Protein AF-A0A6J5ZR31-F1 (afdb_monomer_lite)

Sequence (158 aa):
MTDDRIEDDIEIVSAAEDQLEADVNLVSDAIDGLEAEAELVAAAEDELLEEAEIVAGAEEQLLADAEMVAAAAADPDADPALVAAAEEALLVEAEIVAEAEDQLLEDAIVVAAAEEQLLEDAEVVAEGIAIVEAEAELVDAAEKELTAEIIEDALEEE

pLDDT: mean 96.25, std 6.57, range [55.28, 98.62]

Foldseek 3Di:
DLVVVLVVLVVVLVVLVVVLVVLVVVLVVLVVVLVVLVVVLVVLVVVLVVLVVVLVVLVVVLVVLVVVLVVLVPDPPHDVVVSVVSVVVSVVSVVVSVVSVVVSVVSVVVSVVSVVVSVVSVVVSVVSVVVSVVSVVVSVVSVVVSVVSVVVVVVVVD

Secondary structure (DSSP, 8-state):
-HHHHHHHHHHHHHHHHHHHHHHHHHHHHHHHHHHHHHHHHHHHHHHHHHHHHHHHHHHHHHHHHHHHHHHHHH-TTS-HHHHHHHHHHHHHHHHHHHHHHHHHHHHHHHHHHHHHHHHHHHHHHHHHHHHHHHHHHHHHHHHHHHHHHHHHHHHH--

Radius of gyration: 34.52 Å; chains: 1; bounding box: 68×17×104 Å

Structure (mmCIF, N/CA/C/O backbone):
data_AF-A0A6J5ZR31-F1
#
_entry.id   AF-A0A6J5ZR31-F1
#
loop_
_atom_site.group_PDB
_atom_site.id
_atom_site.type_symbol
_atom_site.label_atom_id
_atom_site.label_alt_id
_atom_site.label_comp_id
_atom_site.label_asym_id
_atom_site.label_entity_id
_atom_site.label_seq_id
_atom_site.pdbx_PDB_ins_code
_atom_site.Cartn_x
_atom_site.Cartn_y
_atom_site.Cartn_z
_atom_site.occupancy
_atom_site.B_iso_or_equiv
_atom_site.auth_seq_id
_atom_site.auth_comp_id
_atom_site.auth_asym_id
_atom_site.auth_atom_id
_atom_site.pdbx_PDB_model_num
ATOM 1 N N . MET A 1 1 ? -31.945 -8.435 50.597 1.00 57.56 1 MET A N 1
ATOM 2 C CA . MET A 1 1 ? -31.956 -9.222 49.342 1.00 57.56 1 MET A CA 1
ATOM 3 C C . MET A 1 1 ? -31.923 -8.293 48.138 1.00 57.56 1 MET A C 1
ATOM 5 O O . MET A 1 1 ? -31.433 -8.745 47.121 1.00 57.56 1 MET A O 1
ATOM 9 N N . THR A 1 2 ? -32.444 -7.061 48.228 1.00 63.03 2 THR A N 1
ATOM 10 C CA . THR A 1 2 ? -32.253 -6.005 47.217 1.00 63.03 2 THR A CA 1
ATOM 11 C C . THR A 1 2 ? -30.813 -5.487 47.215 1.00 63.03 2 THR A C 1
ATOM 13 O O . THR A 1 2 ? -30.194 -5.491 46.164 1.00 63.03 2 THR A O 1
ATOM 16 N N . ASP A 1 3 ? -30.244 -5.232 48.397 1.00 70.94 3 ASP A N 1
ATOM 17 C CA . ASP A 1 3 ? -28.843 -4.794 48.579 1.00 70.94 3 ASP A CA 1
ATOM 18 C C . ASP A 1 3 ? -27.802 -5.663 47.832 1.00 70.94 3 ASP A C 1
ATOM 20 O O . ASP A 1 3 ? -27.050 -5.157 47.006 1.00 70.94 3 ASP A O 1
ATOM 24 N N . ASP A 1 4 ? -27.817 -6.994 48.033 1.00 82.00 4 ASP A N 1
ATOM 25 C CA . ASP A 1 4 ? -26.879 -7.916 47.356 1.00 82.00 4 ASP A CA 1
ATOM 26 C C . ASP A 1 4 ? -27.031 -7.894 45.821 1.00 82.00 4 ASP A C 1
ATOM 28 O O . ASP A 1 4 ? -26.080 -8.164 45.099 1.00 82.00 4 ASP A O 1
ATOM 32 N N . ARG A 1 5 ? -28.233 -7.595 45.310 1.00 88.00 5 ARG A N 1
ATOM 33 C CA . ARG A 1 5 ? -28.501 -7.558 43.868 1.00 88.00 5 ARG A CA 1
ATOM 34 C C . ARG A 1 5 ? -28.017 -6.255 43.235 1.00 88.00 5 ARG A C 1
ATOM 36 O O . ARG A 1 5 ? -27.457 -6.298 42.150 1.00 88.00 5 ARG A O 1
ATOM 43 N N . ILE A 1 6 ? -28.213 -5.126 43.914 1.00 90.94 6 ILE A N 1
ATOM 44 C CA . ILE A 1 6 ? -27.707 -3.824 43.462 1.00 90.94 6 ILE A CA 1
ATOM 45 C C . ILE A 1 6 ? -26.175 -3.857 43.392 1.00 90.94 6 ILE A C 1
ATOM 47 O O . ILE A 1 6 ? -25.593 -3.326 42.451 1.00 90.94 6 ILE A O 1
ATOM 51 N N . GLU A 1 7 ? -25.517 -4.508 44.356 1.00 92.31 7 GLU A N 1
ATOM 52 C CA . GLU A 1 7 ? -24.058 -4.659 44.353 1.00 92.31 7 GLU A CA 1
ATOM 53 C C . GLU A 1 7 ? -23.565 -5.532 43.180 1.00 92.31 7 GLU A C 1
ATOM 55 O O . GLU A 1 7 ? -22.607 -5.147 42.507 1.00 92.31 7 GLU A O 1
ATOM 60 N N . ASP A 1 8 ? -24.266 -6.630 42.862 1.00 94.44 8 ASP A N 1
ATOM 61 C CA . ASP A 1 8 ? -23.995 -7.448 41.667 1.00 94.44 8 ASP A CA 1
ATOM 62 C C . ASP A 1 8 ? -24.182 -6.638 40.363 1.00 94.44 8 ASP A C 1
ATOM 64 O O . ASP A 1 8 ? -23.347 -6.703 39.459 1.00 94.44 8 ASP A O 1
ATOM 68 N N . ASP A 1 9 ? -25.259 -5.851 40.256 1.00 95.44 9 ASP A N 1
ATOM 69 C CA . ASP A 1 9 ? -25.556 -5.050 39.061 1.00 95.44 9 ASP A CA 1
ATOM 70 C C . ASP A 1 9 ? -24.530 -3.906 38.874 1.00 95.44 9 ASP A C 1
ATOM 72 O O . ASP A 1 9 ? -24.120 -3.631 37.744 1.00 95.44 9 ASP A O 1
ATOM 76 N N . ILE A 1 10 ? -24.021 -3.305 39.963 1.00 96.00 10 ILE A N 1
ATOM 77 C CA . ILE A 1 10 ? -22.877 -2.369 39.929 1.00 96.00 10 ILE A CA 1
ATOM 78 C C . ILE A 1 10 ? -21.628 -3.046 39.351 1.00 96.00 10 ILE A C 1
ATOM 80 O O . ILE A 1 10 ? -20.963 -2.465 38.491 1.00 96.00 10 ILE A O 1
ATOM 84 N N . GLU A 1 11 ? -21.288 -4.254 39.814 1.00 96.88 11 GLU A N 1
ATOM 85 C CA . GLU A 1 11 ? -20.106 -4.978 39.327 1.00 96.88 11 GLU A CA 1
ATOM 86 C C . GLU A 1 11 ? -20.231 -5.306 37.832 1.00 96.88 11 GLU A C 1
ATOM 88 O O . GLU A 1 11 ? -19.269 -5.140 37.081 1.00 96.88 11 GLU A O 1
ATOM 93 N N . ILE A 1 12 ? -21.422 -5.713 37.380 1.00 96.69 12 ILE A N 1
ATOM 94 C CA . ILE A 1 12 ? -21.694 -6.005 35.967 1.00 96.69 12 ILE A CA 1
ATOM 95 C C . ILE A 1 12 ? -21.530 -4.754 35.099 1.00 96.69 12 ILE A C 1
ATOM 97 O O . ILE A 1 12 ? -20.881 -4.830 34.056 1.00 96.69 12 ILE A O 1
ATOM 101 N N . VAL A 1 13 ? -22.102 -3.618 35.512 1.00 97.19 13 VAL A N 1
ATOM 102 C CA . VAL A 1 13 ? -21.997 -2.357 34.762 1.00 97.19 13 VAL A CA 1
ATOM 103 C C . VAL A 1 13 ? -20.545 -1.891 34.692 1.00 97.19 13 VAL A C 1
ATOM 105 O O . VAL A 1 13 ? -20.058 -1.618 33.601 1.00 97.19 13 VAL A O 1
ATOM 108 N N . SER A 1 14 ? -19.823 -1.910 35.815 1.00 97.19 14 SER A N 1
ATOM 109 C CA . SER A 1 14 ? -18.405 -1.532 35.846 1.00 97.19 14 SER A CA 1
ATOM 110 C C . SER A 1 14 ? -17.541 -2.435 34.959 1.00 97.19 14 SER A C 1
ATOM 112 O O . SER A 1 14 ? -16.664 -1.949 34.251 1.00 97.19 14 SER A O 1
ATOM 114 N N . ALA A 1 15 ? -17.796 -3.747 34.944 1.00 97.94 15 ALA A N 1
ATOM 115 C CA . ALA A 1 15 ? -17.081 -4.664 34.059 1.00 97.94 15 ALA A CA 1
ATOM 116 C C . ALA A 1 15 ? -17.398 -4.412 32.573 1.00 97.94 15 ALA A C 1
ATOM 118 O O . ALA A 1 15 ? -16.538 -4.616 31.716 1.00 97.94 15 ALA A O 1
ATOM 119 N N . ALA A 1 16 ? -18.624 -3.984 32.260 1.00 97.81 16 ALA A N 1
ATOM 120 C CA . ALA A 1 16 ? -19.014 -3.617 30.904 1.00 97.81 16 ALA A CA 1
ATOM 121 C C . ALA A 1 16 ? -18.354 -2.303 30.448 1.00 97.81 16 ALA A C 1
ATOM 123 O O . ALA A 1 16 ? -17.932 -2.222 29.298 1.00 97.81 16 ALA A O 1
ATOM 124 N N . GLU A 1 17 ? -18.203 -1.314 31.335 1.00 98.12 17 GLU A N 1
ATOM 125 C CA . GLU A 1 17 ? -17.433 -0.091 31.061 1.00 98.12 17 GLU A CA 1
ATOM 126 C C . GLU A 1 17 ? -15.962 -0.400 30.754 1.00 98.12 17 GLU A C 1
ATOM 128 O O . GLU A 1 17 ? -15.428 0.078 29.754 1.00 98.12 17 GLU A O 1
ATOM 133 N N . ASP A 1 18 ? -15.324 -1.241 31.576 1.00 98.38 18 ASP A N 1
ATOM 134 C CA . ASP A 1 18 ? -13.929 -1.651 31.376 1.00 98.38 18 ASP A CA 1
ATOM 135 C C . ASP A 1 18 ? -13.740 -2.365 30.023 1.00 98.38 18 ASP A C 1
ATOM 137 O O . ASP A 1 18 ? -12.750 -2.144 29.318 1.00 98.38 18 ASP A O 1
ATOM 141 N N . GLN A 1 19 ? -14.691 -3.227 29.646 1.00 98.00 19 GLN A N 1
ATOM 142 C CA . GLN A 1 19 ? -14.672 -3.921 28.359 1.00 98.00 19 GLN A CA 1
ATOM 143 C C . GLN A 1 19 ? -14.865 -2.943 27.193 1.00 98.00 19 GLN A C 1
ATOM 145 O O . GLN A 1 19 ? -14.104 -2.998 26.230 1.00 98.00 19 GLN A O 1
ATOM 150 N N . LEU A 1 20 ? -15.812 -2.009 27.308 1.00 98.25 20 LEU A N 1
ATOM 151 C CA . LEU A 1 20 ? -16.046 -0.979 26.301 1.00 98.25 20 LEU A CA 1
ATOM 152 C C . LEU A 1 20 ? -14.802 -0.106 26.087 1.00 98.25 20 LEU A C 1
ATOM 154 O O . LEU A 1 20 ? -14.447 0.190 24.948 1.00 98.25 20 LEU A O 1
ATOM 158 N N . GLU A 1 21 ? -14.103 0.284 27.157 1.00 98.31 21 GLU A N 1
ATOM 159 C CA . GLU A 1 21 ? -12.841 1.021 27.037 1.00 98.31 21 GLU A CA 1
ATOM 160 C C . GLU A 1 21 ? -11.778 0.194 26.296 1.00 98.31 21 GLU A C 1
ATOM 162 O O . GLU A 1 21 ? -11.051 0.723 25.450 1.00 98.31 21 GLU A O 1
ATOM 167 N N . ALA A 1 22 ? -11.688 -1.111 26.565 1.00 98.31 22 ALA A N 1
ATOM 168 C CA . ALA A 1 22 ? -10.775 -1.995 25.845 1.00 98.31 22 ALA A CA 1
ATOM 169 C C . ALA A 1 22 ? -11.115 -2.092 24.346 1.00 98.31 22 ALA A C 1
ATOM 171 O O . ALA A 1 22 ? -10.207 -2.020 23.515 1.00 98.31 22 ALA A O 1
ATOM 172 N N . ASP A 1 23 ? -12.397 -2.195 23.998 1.00 98.38 23 ASP A N 1
ATOM 173 C CA . ASP A 1 23 ? -12.850 -2.306 22.609 1.00 98.38 23 ASP A CA 1
ATOM 174 C C . ASP A 1 23 ? -12.679 -0.986 21.840 1.00 98.38 23 ASP A C 1
ATOM 176 O O . ASP A 1 23 ? -12.213 -0.993 20.698 1.00 98.38 23 ASP A O 1
ATOM 180 N N . VAL A 1 24 ? -12.923 0.163 22.484 1.00 98.44 24 VAL A N 1
ATOM 181 C CA . VAL A 1 24 ? -12.591 1.492 21.934 1.00 98.44 24 VAL A CA 1
ATOM 182 C C . VAL A 1 24 ? -11.104 1.586 21.589 1.00 98.44 24 VAL A C 1
ATOM 184 O O . VAL A 1 24 ? -10.750 2.052 20.505 1.00 98.44 24 VAL A O 1
ATOM 187 N N . ASN A 1 25 ? -10.226 1.141 22.492 1.00 98.44 25 ASN A N 1
ATOM 188 C CA . ASN A 1 25 ? -8.784 1.164 22.249 1.00 98.44 25 ASN A CA 1
ATOM 189 C C . ASN A 1 25 ? -8.391 0.234 21.092 1.00 98.44 25 ASN A C 1
ATOM 191 O O . ASN A 1 25 ? -7.604 0.634 20.239 1.00 98.44 25 ASN A O 1
ATOM 195 N N . LEU A 1 26 ? -8.977 -0.966 21.015 1.00 98.06 26 LEU A N 1
ATOM 196 C CA . LEU A 1 26 ? -8.732 -1.904 19.916 1.00 98.06 26 LEU A CA 1
ATOM 197 C C . LEU A 1 26 ? -9.114 -1.304 18.555 1.00 98.06 26 LEU A C 1
ATOM 199 O O . LEU A 1 26 ? -8.355 -1.416 17.595 1.00 98.06 26 LEU A O 1
ATOM 203 N N . VAL A 1 27 ? -10.282 -0.662 18.470 1.00 98.25 27 VAL A N 1
ATOM 204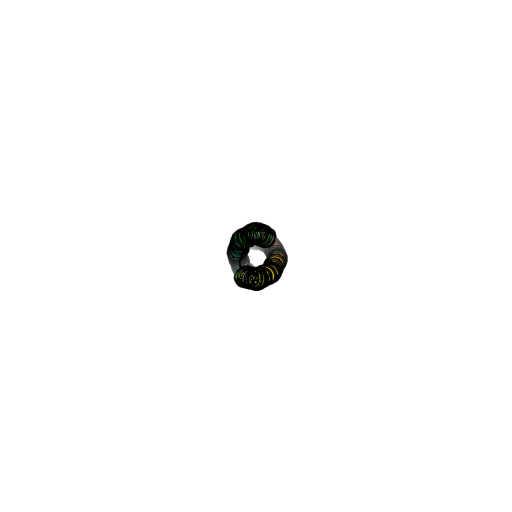 C CA . VAL A 1 27 ? -10.741 0.013 17.249 1.00 98.25 27 VAL A CA 1
ATOM 205 C C . VAL A 1 27 ? -9.824 1.185 16.897 1.00 98.25 27 VAL A C 1
ATOM 207 O O . VAL A 1 27 ? -9.472 1.343 15.731 1.00 98.25 27 VAL A O 1
ATOM 210 N N . SER A 1 28 ? -9.394 1.977 17.883 1.00 98.12 28 SER A N 1
ATOM 211 C CA . SER A 1 28 ? -8.438 3.068 17.658 1.00 98.12 28 SER A CA 1
ATOM 212 C C . SER A 1 28 ? -7.112 2.558 17.088 1.00 98.12 28 SER A C 1
ATOM 214 O O . SER A 1 28 ? -6.630 3.103 16.100 1.00 98.12 28 SER A O 1
ATOM 216 N N . ASP A 1 29 ? -6.551 1.492 17.663 1.00 98.44 29 ASP A N 1
ATOM 217 C CA . ASP A 1 29 ? -5.312 0.876 17.176 1.00 98.44 29 ASP A CA 1
ATOM 218 C C . ASP A 1 29 ? -5.475 0.339 15.741 1.00 98.44 29 ASP A C 1
ATOM 220 O O . ASP A 1 29 ? -4.551 0.418 14.929 1.00 98.44 29 ASP A O 1
ATOM 224 N N . ALA A 1 30 ? -6.653 -0.198 15.407 1.00 98.31 30 ALA A N 1
ATOM 225 C CA . ALA A 1 30 ? -6.955 -0.678 14.061 1.00 98.31 30 ALA A CA 1
ATOM 226 C C . ALA A 1 30 ? -7.055 0.468 13.039 1.00 98.31 30 ALA A C 1
ATOM 228 O O . ALA A 1 30 ? -6.560 0.327 11.922 1.00 98.31 30 ALA A O 1
ATOM 229 N N . ILE A 1 31 ? -7.638 1.611 13.422 1.00 98.50 31 ILE A N 1
ATOM 230 C CA . ILE A 1 31 ? -7.669 2.824 12.589 1.00 98.50 31 ILE A CA 1
ATOM 231 C C . ILE A 1 31 ? -6.244 3.307 12.303 1.00 98.50 31 ILE A C 1
ATOM 233 O O . ILE A 1 31 ? -5.902 3.525 11.143 1.00 98.50 31 ILE A O 1
ATOM 237 N N . ASP A 1 32 ? -5.399 3.412 13.331 1.00 98.44 32 ASP A N 1
ATOM 238 C CA . ASP A 1 32 ? -3.998 3.824 13.169 1.00 98.44 32 ASP A CA 1
ATOM 239 C C . ASP A 1 32 ? -3.227 2.855 12.249 1.00 98.44 32 ASP A C 1
ATOM 241 O O . ASP A 1 32 ? -2.402 3.272 11.432 1.00 98.44 32 ASP A O 1
ATOM 245 N N . GLY A 1 33 ? -3.509 1.550 12.356 1.00 97.94 33 GLY A N 1
ATOM 246 C CA . GLY A 1 33 ? -2.952 0.523 11.475 1.00 97.94 33 GLY A CA 1
ATOM 247 C C . GLY A 1 33 ? -3.349 0.715 10.009 1.00 97.94 33 GLY A C 1
ATOM 248 O O . GLY A 1 33 ? -2.478 0.695 9.139 1.00 97.94 33 GLY A O 1
ATOM 249 N N . LEU A 1 34 ? -4.635 0.961 9.747 1.00 98.31 34 LEU A N 1
ATOM 250 C CA . LEU A 1 34 ? -5.155 1.237 8.405 1.00 98.31 34 LEU A CA 1
ATOM 251 C C . LEU A 1 34 ? -4.555 2.504 7.794 1.00 98.31 34 LEU A C 1
ATOM 253 O O . LEU A 1 34 ? -4.210 2.509 6.615 1.00 98.31 34 LEU A O 1
ATOM 257 N N . GLU A 1 35 ? -4.411 3.576 8.577 1.00 98.31 35 GLU A N 1
ATOM 258 C CA . GLU A 1 35 ? -3.782 4.811 8.096 1.00 98.31 35 GLU A CA 1
ATOM 259 C C . GLU A 1 35 ? -2.330 4.568 7.666 1.00 98.31 35 GLU A C 1
ATOM 261 O O . GLU A 1 35 ? -1.908 5.041 6.608 1.00 98.31 35 GLU A O 1
ATOM 266 N N . ALA A 1 36 ? -1.577 3.791 8.449 1.00 98.06 36 ALA A N 1
ATOM 267 C CA . ALA A 1 36 ? -0.197 3.450 8.122 1.00 98.06 36 ALA A CA 1
ATOM 268 C C . ALA A 1 36 ? -0.092 2.570 6.865 1.00 98.06 36 ALA A C 1
ATOM 270 O O . ALA A 1 36 ? 0.792 2.781 6.035 1.00 98.06 36 ALA A O 1
ATOM 271 N N . GLU A 1 37 ? -0.978 1.586 6.707 1.00 98.00 37 GLU A N 1
ATOM 272 C CA . GLU A 1 37 ? -0.994 0.724 5.523 1.00 98.00 37 GLU A CA 1
ATOM 273 C C . GLU A 1 37 ? -1.415 1.498 4.265 1.00 98.00 37 GLU A C 1
ATOM 275 O O . GLU A 1 37 ? -0.778 1.356 3.221 1.00 98.00 37 GLU A O 1
ATOM 280 N N . ALA A 1 38 ? -2.386 2.410 4.375 1.00 98.31 38 ALA A N 1
ATOM 281 C CA . ALA A 1 38 ? -2.765 3.306 3.285 1.00 98.31 38 ALA A CA 1
ATOM 282 C C . ALA A 1 38 ? -1.609 4.219 2.837 1.00 98.31 38 ALA A C 1
ATOM 284 O O . ALA A 1 38 ? -1.431 4.437 1.638 1.00 98.31 38 ALA A O 1
ATOM 285 N N . GLU A 1 39 ? -0.790 4.724 3.767 1.00 98.56 39 GLU A N 1
ATOM 286 C CA . GLU A 1 39 ? 0.407 5.508 3.427 1.00 98.56 39 GLU A CA 1
ATOM 287 C C . GLU A 1 39 ? 1.442 4.668 2.658 1.00 98.56 39 GLU A C 1
ATOM 289 O O . GLU A 1 39 ? 2.043 5.156 1.700 1.00 98.56 39 GLU A O 1
ATOM 294 N N . LEU A 1 40 ? 1.629 3.398 3.034 1.00 97.88 40 LEU A N 1
ATOM 295 C CA . LEU A 1 40 ? 2.540 2.490 2.330 1.00 97.88 40 LEU A CA 1
ATOM 296 C C . LEU A 1 40 ? 2.058 2.164 0.914 1.00 97.88 40 LEU A C 1
ATOM 298 O O . LEU A 1 40 ? 2.875 2.145 -0.006 1.00 97.88 40 LEU A O 1
ATOM 302 N N . VAL A 1 41 ? 0.758 1.926 0.733 1.00 98.25 41 VAL A N 1
ATOM 303 C CA . VAL A 1 41 ? 0.174 1.665 -0.589 1.00 98.25 41 VAL A CA 1
ATOM 304 C C . VAL A 1 41 ? 0.308 2.890 -1.491 1.00 98.25 41 VAL A C 1
ATOM 306 O O . VAL A 1 41 ? 0.810 2.760 -2.602 1.00 98.25 41 VAL A O 1
ATOM 309 N N . ALA A 1 42 ? -0.013 4.086 -0.991 1.00 98.25 42 ALA A N 1
ATOM 310 C CA . ALA A 1 42 ? 0.155 5.323 -1.754 1.00 98.25 42 ALA A CA 1
ATOM 311 C C . ALA A 1 42 ? 1.621 5.573 -2.158 1.00 98.25 42 ALA A C 1
ATOM 313 O O . ALA A 1 42 ? 1.901 5.993 -3.277 1.00 98.25 42 ALA A O 1
ATOM 314 N N . ALA A 1 43 ? 2.577 5.278 -1.270 1.00 98.25 43 ALA A N 1
ATOM 315 C CA . ALA A 1 43 ? 3.997 5.388 -1.601 1.00 98.25 43 ALA A CA 1
ATOM 316 C C . ALA A 1 43 ? 4.425 4.396 -2.699 1.00 98.25 43 ALA A C 1
ATOM 318 O O . ALA A 1 43 ? 5.254 4.742 -3.539 1.00 98.25 43 ALA A O 1
ATOM 319 N N . ALA A 1 44 ? 3.861 3.185 -2.706 1.00 98.06 44 ALA A N 1
ATOM 320 C CA . ALA A 1 44 ? 4.114 2.197 -3.752 1.00 98.06 44 ALA A CA 1
ATOM 321 C C . ALA A 1 44 ? 3.513 2.621 -5.104 1.00 98.06 44 ALA A C 1
ATOM 323 O O . ALA A 1 44 ? 4.142 2.426 -6.140 1.00 98.06 44 ALA A O 1
ATOM 324 N N . GLU A 1 45 ? 2.327 3.239 -5.110 1.00 98.31 45 GLU A N 1
ATOM 325 C CA . GLU A 1 45 ? 1.744 3.826 -6.324 1.00 98.31 45 GLU A CA 1
ATOM 326 C C . GLU A 1 45 ? 2.632 4.926 -6.917 1.00 98.31 45 GLU A C 1
ATOM 328 O O . GLU A 1 45 ? 2.857 4.950 -8.128 1.00 98.31 45 GLU A O 1
ATOM 333 N N . ASP A 1 46 ? 3.155 5.820 -6.073 1.00 98.44 46 ASP A N 1
ATOM 334 C CA . ASP A 1 46 ? 4.066 6.882 -6.507 1.00 98.44 46 ASP A CA 1
ATOM 335 C C . ASP A 1 46 ? 5.351 6.295 -7.126 1.00 98.44 46 ASP A C 1
ATOM 337 O O . ASP A 1 46 ? 5.779 6.746 -8.190 1.00 98.44 46 ASP A O 1
ATOM 341 N N . GLU A 1 47 ? 5.939 5.258 -6.514 1.00 97.94 47 GLU A N 1
ATOM 342 C CA . GLU A 1 47 ? 7.120 4.560 -7.052 1.00 97.94 47 GLU A CA 1
ATOM 343 C C . GLU A 1 47 ? 6.827 3.915 -8.417 1.00 97.94 47 GLU A C 1
ATOM 345 O O . GLU A 1 47 ? 7.593 4.103 -9.364 1.00 97.94 47 GLU A O 1
ATOM 350 N N . LEU A 1 48 ? 5.676 3.250 -8.570 1.00 98.25 48 LEU A N 1
ATOM 351 C CA . LEU A 1 48 ? 5.257 2.666 -9.849 1.00 98.25 48 LEU A CA 1
ATOM 352 C C . LEU A 1 48 ? 5.068 3.706 -10.951 1.00 98.25 48 LEU A C 1
ATOM 354 O O . LEU A 1 48 ? 5.400 3.448 -12.111 1.00 98.25 48 LEU A O 1
ATOM 358 N N . LEU A 1 49 ? 4.529 4.879 -10.617 1.00 98.38 49 LEU A N 1
ATOM 359 C CA . LEU A 1 49 ? 4.391 5.971 -11.578 1.00 98.38 49 LEU A CA 1
ATOM 360 C C . LEU A 1 49 ? 5.760 6.481 -12.039 1.00 98.38 49 LEU A C 1
ATOM 362 O O . LEU A 1 49 ? 5.952 6.690 -13.239 1.00 98.38 49 LEU A O 1
ATOM 366 N N . GLU A 1 50 ? 6.715 6.648 -11.121 1.00 98.25 50 GLU A N 1
ATOM 367 C CA . GLU A 1 50 ? 8.082 7.055 -11.465 1.00 98.25 50 GLU A CA 1
ATOM 368 C C . GLU A 1 50 ? 8.779 6.015 -12.358 1.00 98.25 50 GLU A C 1
ATOM 370 O O . GLU A 1 50 ? 9.406 6.370 -13.361 1.00 98.25 50 GLU A O 1
ATOM 375 N N . GLU A 1 51 ? 8.648 4.727 -12.042 1.00 98.25 51 GLU A N 1
ATOM 376 C CA . GLU A 1 51 ? 9.220 3.650 -12.851 1.00 98.25 51 GLU A CA 1
ATOM 377 C C . GLU A 1 51 ? 8.572 3.559 -14.241 1.00 98.25 51 GLU A C 1
ATOM 379 O O . GLU A 1 51 ? 9.279 3.421 -15.244 1.00 98.25 51 GLU A O 1
ATOM 384 N N . ALA A 1 52 ? 7.252 3.732 -14.337 1.00 98.31 52 ALA A N 1
ATOM 385 C CA . ALA A 1 52 ? 6.547 3.785 -15.614 1.00 98.31 52 ALA A CA 1
ATOM 386 C C . ALA A 1 52 ? 7.017 4.956 -16.494 1.00 98.31 52 ALA A C 1
ATOM 388 O O . ALA A 1 52 ? 7.171 4.794 -17.708 1.00 98.31 52 ALA A O 1
ATOM 389 N N . GLU A 1 53 ? 7.299 6.126 -15.909 1.00 98.56 53 GLU A N 1
ATOM 390 C CA . GLU A 1 53 ? 7.884 7.255 -16.643 1.00 98.56 53 GLU A CA 1
ATOM 391 C C . GLU A 1 53 ? 9.290 6.933 -17.176 1.00 98.56 53 GLU A C 1
ATOM 393 O O . GLU A 1 53 ? 9.629 7.312 -18.302 1.00 98.56 53 GLU A O 1
ATOM 398 N N . ILE A 1 54 ? 10.107 6.212 -16.401 1.00 97.94 54 ILE A N 1
ATOM 399 C CA . ILE A 1 54 ? 11.440 5.768 -16.833 1.00 97.94 54 ILE A CA 1
ATOM 400 C C . ILE A 1 54 ? 11.330 4.801 -18.016 1.00 97.94 54 ILE A C 1
ATOM 402 O O . ILE A 1 54 ? 12.052 4.969 -19.003 1.00 97.94 54 ILE A O 1
ATOM 406 N N . VAL A 1 55 ? 10.429 3.818 -17.936 1.00 98.38 55 VAL A N 1
ATOM 407 C CA . VAL A 1 55 ? 10.208 2.832 -19.004 1.00 98.38 55 VAL A CA 1
ATOM 408 C C . VAL A 1 55 ? 9.719 3.512 -20.281 1.00 98.38 55 VAL A C 1
ATOM 410 O O . VAL A 1 55 ? 10.326 3.321 -21.334 1.00 98.38 55 VAL A O 1
ATOM 413 N N . ALA A 1 56 ? 8.730 4.404 -20.188 1.00 98.19 56 ALA A N 1
ATOM 414 C CA . ALA A 1 56 ? 8.258 5.182 -21.335 1.00 98.19 56 ALA A CA 1
ATOM 415 C C . ALA A 1 56 ? 9.382 6.025 -21.971 1.00 98.19 56 ALA A C 1
ATOM 417 O O . ALA A 1 56 ? 9.506 6.105 -23.195 1.00 98.19 56 ALA A O 1
ATOM 418 N N . GLY A 1 57 ? 10.254 6.626 -21.154 1.00 98.38 57 GLY A N 1
ATOM 419 C CA . GLY A 1 57 ? 11.428 7.347 -21.649 1.00 98.38 57 GLY A CA 1
ATOM 420 C C . GLY A 1 57 ? 12.431 6.444 -22.382 1.00 98.38 57 GLY A C 1
ATOM 421 O O . GLY A 1 57 ? 13.022 6.861 -23.381 1.00 98.38 57 GLY A O 1
ATOM 422 N N . ALA A 1 58 ? 12.613 5.205 -21.920 1.00 98.19 58 ALA A N 1
ATOM 423 C CA . ALA A 1 58 ? 13.457 4.218 -22.589 1.00 98.19 58 ALA A CA 1
ATOM 424 C C . ALA A 1 58 ? 12.860 3.771 -23.935 1.00 98.19 58 ALA A C 1
ATOM 426 O O . ALA A 1 58 ? 13.594 3.660 -24.917 1.00 98.19 58 ALA A O 1
ATOM 427 N N . GLU A 1 59 ? 11.539 3.593 -24.023 1.00 98.38 59 GLU A N 1
ATOM 428 C CA . GLU A 1 59 ? 10.850 3.304 -25.288 1.00 98.38 59 GLU A CA 1
ATOM 429 C C . GLU A 1 59 ? 11.038 4.421 -26.325 1.00 98.38 59 GLU A C 1
ATOM 431 O O . GLU A 1 59 ? 11.330 4.155 -27.496 1.00 98.38 59 GLU A O 1
ATOM 436 N N . GLU A 1 60 ? 10.900 5.684 -25.907 1.00 98.44 60 GLU A N 1
ATOM 437 C CA . GLU A 1 60 ? 11.127 6.836 -26.784 1.00 98.44 60 GLU A CA 1
ATOM 438 C C . GLU A 1 60 ? 12.568 6.868 -27.314 1.00 98.44 60 GLU A C 1
ATOM 440 O O . GLU A 1 60 ? 12.793 7.127 -28.503 1.00 98.44 60 GLU A O 1
ATOM 445 N N . GLN A 1 61 ? 13.545 6.572 -26.452 1.00 98.19 61 GLN A N 1
ATOM 446 C CA . GLN A 1 61 ? 14.955 6.511 -26.832 1.00 98.19 61 GLN A CA 1
ATOM 447 C C . GLN A 1 61 ? 15.231 5.355 -27.805 1.00 98.19 61 GLN A C 1
ATOM 449 O O . GLN A 1 61 ? 15.875 5.570 -28.833 1.00 98.19 61 GLN A O 1
ATOM 454 N N . LEU A 1 62 ? 14.677 4.168 -27.545 1.00 98.31 62 LEU A N 1
ATOM 455 C CA . LEU A 1 62 ? 14.750 3.008 -28.437 1.00 98.31 62 LEU A CA 1
ATOM 456 C C . LEU A 1 62 ? 14.211 3.318 -29.834 1.00 98.31 62 LEU A C 1
ATOM 458 O O . LEU A 1 62 ? 14.826 2.953 -30.838 1.00 98.31 62 LEU A O 1
ATOM 462 N N . LEU A 1 63 ? 13.070 4.010 -29.915 1.00 98.31 63 LEU A N 1
ATOM 463 C CA . LEU A 1 63 ? 12.492 4.431 -31.189 1.00 98.31 63 LEU A CA 1
ATOM 464 C C . LEU A 1 63 ? 13.447 5.371 -31.940 1.00 98.31 63 LEU A C 1
ATOM 466 O O . LEU A 1 63 ? 13.697 5.176 -33.132 1.00 98.31 63 LEU A O 1
ATOM 470 N N . ALA A 1 64 ? 14.003 6.368 -31.248 1.00 98.44 64 ALA A N 1
ATOM 471 C CA . ALA A 1 64 ? 14.938 7.321 -31.838 1.00 98.44 64 ALA A CA 1
ATOM 472 C C . ALA A 1 64 ? 16.221 6.636 -32.341 1.00 98.44 64 ALA A C 1
ATOM 474 O O . ALA A 1 64 ? 16.682 6.914 -33.454 1.00 98.44 64 ALA A O 1
ATOM 475 N N . ASP A 1 65 ? 16.775 5.702 -31.568 1.00 98.38 65 ASP A N 1
ATOM 476 C CA . ASP A 1 65 ? 17.968 4.959 -31.964 1.00 98.38 65 ASP A CA 1
ATOM 477 C C . ASP A 1 65 ? 17.677 4.000 -33.127 1.00 98.38 65 ASP A C 1
ATOM 479 O O . ASP A 1 65 ? 18.473 3.910 -34.068 1.00 98.38 65 ASP A O 1
ATOM 483 N N . ALA A 1 66 ? 16.502 3.365 -33.154 1.00 98.38 66 ALA A N 1
ATOM 484 C CA . ALA A 1 66 ? 16.052 2.563 -34.291 1.00 98.38 66 ALA A CA 1
ATOM 485 C C . ALA A 1 66 ? 15.920 3.394 -35.577 1.00 98.38 66 ALA A C 1
ATOM 487 O O . ALA A 1 66 ? 16.341 2.944 -36.648 1.00 98.38 66 ALA A O 1
ATOM 488 N N . GLU A 1 67 ? 15.403 4.623 -35.496 1.00 98.62 67 GLU A N 1
ATOM 489 C CA . GLU A 1 67 ? 15.369 5.548 -36.634 1.00 98.62 67 GLU A CA 1
ATOM 490 C C . GLU A 1 67 ? 16.779 5.910 -37.124 1.00 98.62 67 GLU A C 1
ATOM 492 O O . GLU A 1 67 ? 17.029 5.938 -38.335 1.00 98.62 67 GLU A O 1
ATOM 497 N N . MET A 1 68 ? 17.724 6.143 -36.207 1.00 98.06 68 MET A N 1
ATOM 498 C CA . MET A 1 68 ? 19.122 6.414 -36.552 1.00 98.06 68 MET A CA 1
ATOM 499 C C . MET A 1 68 ? 19.795 5.217 -37.231 1.00 98.06 68 MET A C 1
ATOM 501 O O . MET A 1 68 ? 20.482 5.393 -38.243 1.00 98.06 68 MET A O 1
ATOM 505 N N . VAL A 1 69 ? 19.580 4.005 -36.717 1.00 98.19 69 VAL A N 1
ATOM 506 C CA . VAL A 1 69 ? 20.104 2.768 -37.311 1.00 98.19 69 VAL A CA 1
ATOM 507 C C . VAL A 1 69 ? 19.493 2.529 -38.690 1.00 98.19 69 VAL A C 1
ATOM 509 O O . VAL A 1 69 ? 20.228 2.252 -39.638 1.00 98.19 69 VAL A O 1
ATOM 512 N N . ALA A 1 70 ? 18.184 2.732 -38.855 1.00 98.00 70 ALA A N 1
ATOM 513 C CA . ALA A 1 70 ? 17.518 2.622 -40.151 1.00 98.00 70 ALA A CA 1
ATOM 514 C C . ALA A 1 70 ? 18.047 3.647 -41.171 1.00 98.00 70 ALA A C 1
ATOM 516 O O . ALA A 1 70 ? 18.247 3.318 -42.344 1.00 98.00 70 ALA A O 1
ATOM 517 N N . ALA A 1 71 ? 18.317 4.882 -40.737 1.00 98.06 71 ALA A N 1
ATOM 518 C CA . ALA A 1 71 ? 18.931 5.901 -41.582 1.00 98.06 71 ALA A CA 1
ATOM 519 C C . ALA A 1 71 ? 20.358 5.514 -42.005 1.00 98.06 71 ALA A C 1
ATOM 521 O O . ALA A 1 71 ? 20.705 5.671 -43.176 1.00 98.06 71 ALA A O 1
ATOM 522 N N . ALA A 1 72 ? 21.163 4.963 -41.089 1.00 97.88 72 ALA A N 1
ATOM 523 C CA . ALA A 1 72 ? 22.496 4.447 -41.398 1.00 97.88 72 ALA A CA 1
ATOM 524 C C . ALA A 1 72 ? 22.442 3.248 -42.360 1.00 97.88 72 ALA A C 1
ATOM 526 O O . ALA A 1 72 ? 23.222 3.186 -43.305 1.00 97.88 72 ALA A O 1
ATOM 527 N N . ALA A 1 73 ? 21.484 2.334 -42.184 1.00 97.44 73 ALA A N 1
ATOM 528 C CA . ALA A 1 73 ? 21.271 1.193 -43.075 1.00 97.44 73 ALA A CA 1
ATOM 529 C C . ALA A 1 73 ? 20.889 1.610 -44.509 1.00 97.44 73 ALA A C 1
ATOM 531 O O . ALA A 1 73 ? 21.157 0.885 -45.470 1.00 97.44 73 ALA A O 1
ATOM 532 N N . ALA A 1 74 ? 20.258 2.777 -44.665 1.00 98.00 74 ALA A N 1
ATOM 533 C CA . ALA A 1 74 ? 19.900 3.343 -45.961 1.00 98.00 74 ALA A CA 1
ATOM 534 C C . ALA A 1 74 ? 21.064 4.076 -46.662 1.00 98.00 74 ALA A C 1
ATOM 536 O O . ALA A 1 74 ? 20.957 4.364 -47.859 1.00 98.00 74 ALA A O 1
ATOM 537 N N . ASP A 1 75 ? 22.156 4.381 -45.951 1.00 97.69 75 ASP A N 1
ATOM 538 C CA . ASP A 1 75 ? 23.351 5.011 -46.513 1.00 97.69 75 ASP A CA 1
ATOM 539 C C . ASP A 1 75 ? 24.232 3.960 -47.226 1.00 97.69 75 ASP A C 1
ATOM 541 O O . ASP A 1 75 ? 24.746 3.043 -46.582 1.00 97.69 75 ASP A O 1
ATOM 545 N N . PRO A 1 76 ? 24.446 4.059 -48.554 1.00 96.00 76 PRO A N 1
ATOM 546 C CA . PRO A 1 76 ? 25.265 3.100 -49.296 1.00 96.00 76 PRO A CA 1
ATOM 547 C C . PRO A 1 76 ? 26.750 3.093 -48.900 1.00 96.00 76 PRO A C 1
ATOM 549 O O . PRO A 1 76 ? 27.448 2.143 -49.259 1.00 96.00 76 PRO A O 1
ATOM 552 N N . ASP A 1 77 ? 27.236 4.132 -48.214 1.00 97.88 77 ASP A N 1
ATOM 553 C CA . ASP A 1 77 ? 28.619 4.236 -47.741 1.00 97.88 77 ASP A CA 1
ATOM 554 C C . ASP A 1 77 ? 28.796 3.732 -46.290 1.00 97.88 77 ASP A C 1
ATOM 556 O O . ASP A 1 77 ? 29.929 3.670 -45.798 1.00 97.88 77 ASP A O 1
ATOM 560 N N . ALA A 1 78 ? 27.713 3.352 -45.598 1.00 97.00 78 ALA A N 1
ATOM 561 C CA . ALA A 1 78 ? 27.776 2.823 -44.238 1.00 97.00 78 ALA A CA 1
ATOM 562 C C . ALA A 1 78 ? 28.457 1.445 -44.173 1.00 97.00 78 ALA A C 1
ATOM 564 O O . ALA A 1 78 ? 28.372 0.628 -45.094 1.00 97.00 78 ALA A O 1
ATOM 565 N N . ASP A 1 79 ? 29.117 1.160 -43.046 1.00 98.19 79 ASP A N 1
ATOM 566 C CA . ASP A 1 79 ? 29.686 -0.163 -42.785 1.00 98.19 79 ASP A CA 1
ATOM 567 C C . ASP A 1 79 ? 28.566 -1.138 -42.367 1.00 98.19 79 ASP A C 1
ATOM 569 O O . ASP A 1 79 ? 28.002 -0.986 -41.277 1.00 98.19 79 ASP A O 1
ATOM 573 N N . PRO A 1 80 ? 28.254 -2.169 -43.176 1.00 96.62 80 PRO A N 1
ATOM 574 C CA . PRO A 1 80 ? 27.166 -3.095 -42.879 1.00 96.62 80 PRO A CA 1
ATOM 575 C C . PRO A 1 80 ? 27.396 -3.905 -41.597 1.00 96.62 80 PRO A C 1
ATOM 577 O O . PRO A 1 80 ? 26.429 -4.338 -40.978 1.00 96.62 80 PRO A O 1
ATOM 580 N N . ALA A 1 81 ? 28.649 -4.119 -41.177 1.00 98.19 81 ALA A N 1
ATOM 581 C CA . ALA A 1 81 ? 28.934 -4.829 -39.934 1.00 98.19 81 ALA A CA 1
ATOM 582 C C . ALA A 1 81 ? 28.605 -3.975 -38.701 1.00 98.19 81 ALA A C 1
ATOM 584 O O . ALA A 1 81 ? 28.153 -4.513 -37.694 1.00 98.19 81 ALA A O 1
ATOM 585 N N . LEU A 1 82 ? 28.804 -2.653 -38.781 1.00 97.00 82 LEU A N 1
ATOM 586 C CA . LEU A 1 82 ? 28.430 -1.733 -37.703 1.00 97.00 82 LEU A CA 1
ATOM 587 C C . LEU A 1 82 ? 26.913 -1.564 -37.609 1.00 97.00 82 LEU A C 1
ATOM 589 O O . LEU A 1 82 ? 26.387 -1.551 -36.502 1.00 97.00 82 LEU A O 1
ATOM 593 N N . VAL A 1 83 ? 26.218 -1.485 -38.749 1.00 98.12 83 VAL A N 1
ATOM 594 C CA . VAL A 1 83 ? 24.747 -1.433 -38.780 1.00 98.12 83 VAL A CA 1
ATOM 595 C C . VAL A 1 83 ? 24.154 -2.692 -38.150 1.00 98.12 83 VAL A C 1
ATOM 597 O O . VAL A 1 83 ? 23.355 -2.579 -37.230 1.00 98.12 83 VAL A O 1
ATOM 600 N N . ALA A 1 84 ? 24.606 -3.882 -38.559 1.00 97.88 84 ALA A N 1
ATOM 601 C CA . ALA A 1 84 ? 24.116 -5.138 -37.990 1.00 97.88 84 ALA A CA 1
ATOM 602 C C . ALA A 1 84 ? 24.378 -5.249 -36.475 1.00 97.88 84 ALA A C 1
ATOM 604 O O . ALA A 1 84 ? 23.528 -5.736 -35.737 1.00 97.88 84 ALA A O 1
ATOM 605 N N . ALA A 1 85 ? 25.536 -4.776 -35.999 1.00 98.06 85 ALA A N 1
ATOM 606 C CA . ALA A 1 85 ? 25.839 -4.756 -34.568 1.00 98.06 85 ALA A CA 1
ATOM 607 C C . ALA A 1 85 ? 24.938 -3.780 -33.790 1.00 98.06 85 ALA A C 1
ATOM 609 O O . ALA A 1 85 ? 24.569 -4.066 -32.654 1.00 9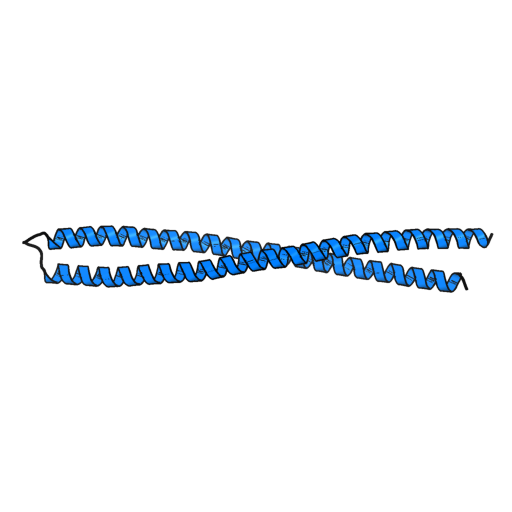8.06 85 ALA A O 1
ATOM 610 N N . ALA A 1 86 ? 24.581 -2.640 -34.388 1.00 98.06 86 ALA A N 1
ATOM 611 C CA . ALA A 1 86 ? 23.647 -1.692 -33.789 1.00 98.06 86 ALA A CA 1
ATOM 612 C C . ALA A 1 86 ? 22.211 -2.244 -33.758 1.00 98.06 86 ALA A C 1
ATOM 614 O O . ALA A 1 86 ? 21.538 -2.113 -32.744 1.00 98.06 86 ALA A O 1
ATOM 615 N N . GLU A 1 87 ? 21.765 -2.921 -34.822 1.00 98.31 87 GLU A N 1
ATOM 616 C CA . GLU A 1 87 ? 20.475 -3.629 -34.843 1.00 98.31 87 GLU A CA 1
ATOM 617 C C . GLU A 1 87 ? 20.403 -4.709 -33.750 1.00 98.31 87 GLU A C 1
ATOM 619 O O . GLU A 1 87 ? 19.398 -4.811 -33.053 1.00 98.31 87 GLU A O 1
ATOM 624 N N . GLU A 1 88 ? 21.470 -5.493 -33.559 1.00 98.44 88 GLU A N 1
ATOM 625 C CA . GLU A 1 88 ? 21.539 -6.500 -32.491 1.00 98.44 88 GLU A CA 1
ATOM 626 C C . GLU A 1 88 ? 21.488 -5.861 -31.095 1.00 98.44 88 GLU A C 1
ATOM 628 O O . GLU A 1 88 ? 20.779 -6.357 -30.222 1.00 98.44 88 GLU A O 1
ATOM 633 N N . ALA A 1 89 ? 22.187 -4.740 -30.890 1.00 97.81 89 ALA A N 1
ATOM 634 C CA . ALA A 1 89 ? 22.139 -4.006 -29.628 1.00 97.81 89 ALA A CA 1
ATOM 635 C C . ALA A 1 89 ? 20.727 -3.477 -29.317 1.00 97.81 89 ALA A C 1
ATOM 637 O O . ALA A 1 89 ? 20.268 -3.629 -28.188 1.00 97.81 89 ALA A O 1
ATOM 638 N N . LEU A 1 90 ?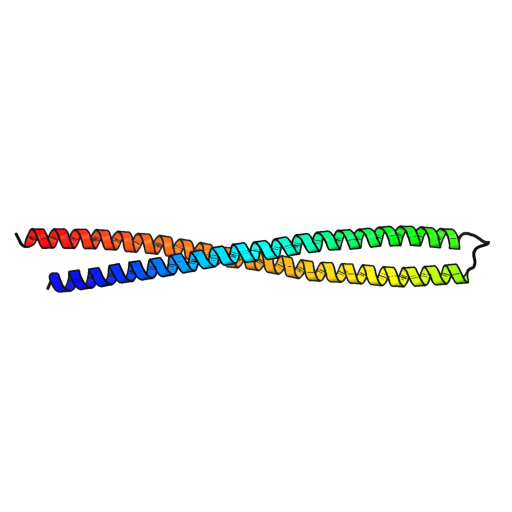 20.019 -2.942 -30.319 1.00 98.31 90 LEU A N 1
ATOM 639 C CA . LEU A 1 90 ? 18.636 -2.478 -30.162 1.00 98.31 90 LEU A CA 1
ATOM 640 C C . LEU A 1 90 ? 17.666 -3.605 -29.809 1.00 98.31 90 LEU A C 1
ATOM 642 O O . LEU A 1 90 ? 16.741 -3.388 -29.037 1.00 98.31 90 LEU A O 1
ATOM 646 N N . LEU A 1 91 ? 17.867 -4.811 -30.349 1.00 98.31 91 LEU A N 1
ATOM 647 C CA . LEU A 1 91 ? 17.044 -5.964 -29.976 1.00 98.31 91 LEU A CA 1
ATOM 648 C C . LEU A 1 91 ? 17.228 -6.342 -28.502 1.00 98.31 91 LEU A C 1
ATOM 650 O O . LEU A 1 91 ? 16.248 -6.668 -27.841 1.00 98.31 91 LEU A O 1
ATOM 654 N N . VAL A 1 92 ? 18.461 -6.280 -27.992 1.00 98.31 92 VAL A N 1
ATOM 655 C CA . VAL A 1 92 ? 18.746 -6.541 -26.572 1.00 98.31 92 VAL A CA 1
ATOM 656 C C . VAL A 1 92 ? 18.117 -5.471 -25.684 1.00 98.31 92 VAL A C 1
ATOM 658 O O . VAL A 1 92 ? 17.525 -5.792 -24.662 1.00 98.31 92 VAL A O 1
ATOM 661 N N . GLU A 1 93 ? 18.233 -4.201 -26.062 1.00 98.06 93 GLU A N 1
ATOM 662 C CA . GLU A 1 93 ? 17.646 -3.104 -25.291 1.00 98.06 93 GLU A CA 1
ATOM 663 C C . GLU A 1 93 ? 16.110 -3.159 -25.300 1.00 98.06 93 GLU A C 1
ATOM 665 O O . GLU A 1 93 ? 15.494 -2.996 -24.251 1.00 98.06 93 GLU A O 1
ATOM 670 N N . ALA A 1 94 ? 15.494 -3.505 -26.434 1.00 98.25 94 ALA A N 1
ATOM 671 C CA . ALA A 1 94 ? 14.052 -3.728 -26.517 1.00 98.25 94 ALA A CA 1
ATOM 672 C C . ALA A 1 94 ? 13.573 -4.889 -25.630 1.00 98.25 94 ALA A C 1
ATOM 674 O O . ALA A 1 94 ? 12.503 -4.794 -25.038 1.00 98.25 94 ALA A O 1
ATOM 675 N N . GLU A 1 95 ? 14.352 -5.970 -25.506 1.00 98.56 95 GLU A N 1
ATOM 676 C CA . GLU A 1 95 ? 14.039 -7.074 -24.586 1.00 98.56 95 GLU A CA 1
ATOM 677 C C . GLU A 1 95 ? 14.104 -6.626 -23.117 1.00 98.56 95 GLU A C 1
ATOM 679 O O . GLU A 1 95 ? 13.242 -6.998 -22.329 1.00 98.56 95 GLU A O 1
ATOM 684 N N . ILE A 1 96 ? 15.078 -5.784 -22.754 1.00 97.62 96 ILE A N 1
ATOM 685 C CA . ILE A 1 96 ? 15.185 -5.226 -21.395 1.00 97.62 96 ILE A CA 1
ATOM 686 C C . ILE A 1 96 ? 13.988 -4.326 -21.071 1.00 97.62 96 ILE A C 1
ATOM 688 O O . ILE A 1 96 ? 13.456 -4.407 -19.968 1.00 97.62 96 ILE A O 1
ATOM 692 N N . VAL A 1 97 ? 13.571 -3.473 -22.012 1.00 98.31 97 VAL A N 1
ATOM 693 C CA . VAL A 1 97 ? 12.415 -2.587 -21.816 1.00 98.31 97 VAL A CA 1
ATOM 694 C C . VAL A 1 97 ? 11.125 -3.392 -21.679 1.00 98.31 97 VAL A C 1
ATOM 696 O O . VAL A 1 97 ? 10.369 -3.140 -20.749 1.00 98.31 97 VAL A O 1
ATOM 699 N N . ALA A 1 98 ? 10.918 -4.409 -22.519 1.00 98.19 98 ALA A N 1
ATOM 700 C CA . ALA A 1 98 ? 9.749 -5.283 -22.417 1.00 98.19 98 ALA A CA 1
ATOM 701 C C . ALA A 1 98 ? 9.688 -6.038 -21.074 1.00 98.19 98 ALA A C 1
ATOM 703 O O . ALA A 1 98 ? 8.624 -6.143 -20.477 1.00 98.19 98 ALA A O 1
ATOM 704 N N . GLU A 1 99 ? 10.823 -6.528 -20.563 1.00 98.31 99 GLU A N 1
ATOM 705 C CA . GLU A 1 99 ? 10.867 -7.168 -19.238 1.00 98.31 99 GLU A CA 1
ATOM 706 C C . GLU A 1 99 ? 10.529 -6.172 -18.114 1.00 98.31 99 GLU A C 1
ATOM 708 O O . GLU A 1 99 ? 9.845 -6.526 -17.157 1.00 98.31 99 GLU A O 1
ATOM 713 N N . ALA A 1 100 ? 10.973 -4.916 -18.230 1.00 97.94 100 ALA A N 1
ATOM 714 C CA . ALA A 1 100 ? 10.623 -3.873 -17.268 1.00 97.94 100 ALA A CA 1
ATOM 715 C C . ALA A 1 100 ? 9.122 -3.526 -17.306 1.00 97.94 100 ALA A C 1
ATOM 717 O O . ALA A 1 100 ? 8.525 -3.305 -16.255 1.00 97.94 100 ALA A O 1
ATOM 718 N N . GLU A 1 101 ? 8.494 -3.519 -18.487 1.00 98.31 101 GLU A N 1
ATOM 719 C CA . GLU A 1 101 ? 7.036 -3.370 -18.617 1.00 98.31 101 GLU A CA 1
ATOM 720 C C . GLU A 1 101 ? 6.274 -4.523 -17.954 1.00 98.31 101 GLU A C 1
ATOM 722 O O . GLU A 1 101 ? 5.290 -4.290 -17.248 1.00 98.31 101 GLU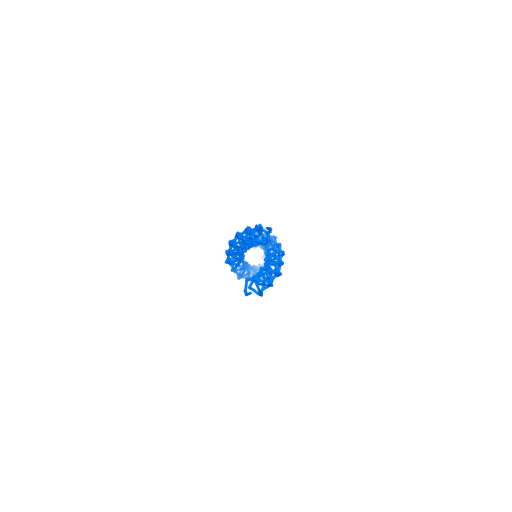 A O 1
ATOM 727 N N . ASP A 1 102 ? 6.726 -5.762 -18.166 1.00 98.38 102 ASP A N 1
ATOM 728 C CA . ASP A 1 102 ? 6.122 -6.941 -17.544 1.00 98.38 102 ASP A CA 1
ATOM 729 C C . ASP A 1 102 ? 6.239 -6.867 -16.011 1.00 98.38 102 ASP A C 1
ATOM 731 O O . ASP A 1 102 ? 5.254 -7.111 -15.310 1.00 98.38 102 ASP A O 1
ATOM 735 N N . GLN A 1 103 ? 7.395 -6.447 -15.484 1.00 97.88 103 GLN A N 1
ATOM 736 C CA . GLN A 1 103 ? 7.589 -6.246 -14.047 1.00 97.88 103 GLN A CA 1
ATOM 737 C C . GLN A 1 103 ? 6.664 -5.153 -13.482 1.00 97.88 103 GLN A C 1
ATOM 739 O O . GLN A 1 103 ? 5.989 -5.387 -12.482 1.00 97.88 103 GLN A O 1
ATOM 744 N N . LEU A 1 104 ? 6.560 -3.998 -14.149 1.00 98.25 104 LEU A N 1
ATOM 745 C CA . LEU A 1 104 ? 5.638 -2.924 -13.757 1.00 98.25 104 LEU A CA 1
ATOM 746 C C . LEU A 1 104 ? 4.186 -3.402 -13.677 1.00 98.25 104 LEU A C 1
ATOM 748 O O . LEU A 1 104 ? 3.435 -2.998 -12.790 1.00 98.25 104 LEU A O 1
ATOM 752 N N . LEU A 1 105 ? 3.773 -4.264 -14.608 1.00 98.38 105 LEU A N 1
ATOM 753 C CA . LEU A 1 105 ? 2.433 -4.838 -14.602 1.00 98.38 105 LEU A CA 1
ATOM 754 C C . LEU A 1 105 ? 2.228 -5.787 -13.412 1.00 98.38 105 LEU A C 1
ATOM 756 O O . LEU A 1 105 ? 1.161 -5.767 -12.797 1.00 98.38 105 LEU A O 1
ATOM 760 N N . GLU A 1 106 ? 3.222 -6.614 -13.087 1.00 98.44 106 GLU A N 1
ATOM 761 C CA . GLU A 1 106 ? 3.177 -7.486 -11.910 1.00 98.44 106 GLU A CA 1
ATOM 762 C C . GLU A 1 106 ? 3.087 -6.676 -10.613 1.00 98.44 106 GLU A C 1
ATOM 764 O O . GLU A 1 106 ? 2.221 -6.955 -9.778 1.00 98.44 106 GLU A O 1
ATOM 769 N N . ASP A 1 107 ? 3.907 -5.638 -10.471 1.00 98.31 107 ASP A N 1
ATOM 770 C CA . ASP A 1 107 ? 3.926 -4.802 -9.275 1.00 98.31 107 ASP A CA 1
ATOM 771 C C . ASP A 1 107 ? 2.626 -3.981 -9.141 1.00 98.31 107 ASP A C 1
ATOM 773 O O . ASP A 1 107 ? 2.037 -3.921 -8.058 1.00 98.31 107 ASP A O 1
ATOM 777 N N . ALA A 1 108 ? 2.071 -3.466 -10.245 1.00 98.31 108 ALA A N 1
ATOM 778 C CA . ALA A 1 108 ? 0.760 -2.809 -10.250 1.00 98.31 108 ALA A CA 1
ATOM 779 C C . ALA A 1 108 ? -0.384 -3.743 -9.812 1.00 98.31 108 ALA A C 1
ATOM 781 O O . ALA A 1 108 ? -1.319 -3.309 -9.136 1.00 98.31 108 ALA A O 1
ATOM 782 N N . ILE A 1 109 ? -0.323 -5.035 -10.156 1.00 98.62 109 ILE A N 1
ATOM 783 C CA . ILE A 1 109 ? -1.297 -6.031 -9.678 1.00 98.62 109 ILE A CA 1
ATOM 784 C C . ILE A 1 109 ? -1.179 -6.224 -8.162 1.00 98.62 109 ILE A C 1
ATOM 786 O O . ILE A 1 109 ? -2.200 -6.364 -7.487 1.00 98.62 109 ILE A O 1
ATOM 790 N N . VAL A 1 110 ? 0.042 -6.241 -7.623 1.00 98.19 110 VAL A N 1
ATOM 791 C CA . VAL A 1 110 ? 0.272 -6.365 -6.176 1.00 98.19 110 VAL A CA 1
ATOM 792 C C . VAL A 1 110 ? -0.280 -5.151 -5.432 1.00 98.19 110 VAL A C 1
ATOM 794 O O . VAL A 1 110 ? -0.978 -5.332 -4.435 1.00 98.19 110 VAL A O 1
ATOM 797 N N . VAL A 1 111 ? -0.026 -3.939 -5.930 1.00 98.25 111 VAL A N 1
ATOM 798 C CA . VAL A 1 111 ? -0.547 -2.701 -5.330 1.00 98.25 111 VAL A CA 1
ATOM 799 C C . VAL A 1 111 ? -2.076 -2.678 -5.352 1.00 98.25 111 VAL A C 1
ATOM 801 O O . VAL A 1 111 ? -2.688 -2.485 -4.306 1.00 98.25 111 VAL A O 1
ATOM 804 N N . ALA A 1 112 ? -2.705 -3.006 -6.484 1.00 98.19 112 ALA A N 1
ATOM 805 C CA . ALA A 1 112 ? -4.166 -3.074 -6.575 1.00 98.19 112 ALA A CA 1
ATOM 806 C C . ALA A 1 112 ? -4.784 -4.109 -5.611 1.00 98.19 112 ALA A C 1
ATOM 808 O O . ALA A 1 112 ? -5.864 -3.894 -5.063 1.00 98.19 112 ALA A O 1
ATOM 809 N N . ALA A 1 113 ? -4.108 -5.240 -5.381 1.00 98.25 113 ALA A N 1
ATOM 810 C CA . ALA A 1 113 ? -4.559 -6.229 -4.402 1.00 98.25 113 ALA A CA 1
ATOM 811 C C . ALA A 1 113 ? -4.433 -5.721 -2.954 1.00 98.25 113 ALA A C 1
ATOM 813 O O . ALA A 1 113 ? -5.273 -6.051 -2.117 1.00 98.25 113 ALA A O 1
ATOM 814 N N . ALA A 1 114 ? -3.406 -4.921 -2.653 1.00 98.00 114 ALA A N 1
ATOM 815 C CA . ALA A 1 114 ? -3.261 -4.273 -1.351 1.00 98.00 114 ALA A CA 1
ATOM 816 C C . ALA A 1 114 ? -4.347 -3.207 -1.122 1.00 98.00 114 ALA A C 1
ATOM 818 O O . ALA A 1 114 ? -4.911 -3.141 -0.034 1.00 98.00 114 ALA A O 1
ATOM 819 N N . GLU A 1 115 ? -4.709 -2.430 -2.149 1.00 98.25 115 GLU A N 1
ATOM 820 C CA . GLU A 1 115 ? -5.846 -1.501 -2.083 1.00 98.25 115 GLU A CA 1
ATOM 821 C C . GLU A 1 115 ? -7.176 -2.214 -1.809 1.00 98.25 115 GLU A C 1
ATOM 823 O O . GLU A 1 115 ? -7.994 -1.733 -1.023 1.00 98.25 115 GLU A O 1
ATOM 828 N N . GLU A 1 116 ? -7.412 -3.360 -2.457 1.00 98.31 116 GLU A N 1
ATOM 829 C CA . GLU A 1 116 ? -8.621 -4.157 -2.232 1.00 98.31 116 GLU A CA 1
ATOM 830 C C . GLU A 1 116 ? -8.689 -4.656 -0.786 1.00 98.31 116 GLU A C 1
ATOM 832 O O . GLU A 1 116 ? -9.727 -4.498 -0.144 1.00 98.31 116 GLU A O 1
ATOM 837 N N . GLN A 1 117 ? -7.578 -5.176 -0.252 1.00 97.81 117 GLN A N 1
ATOM 838 C CA . GLN A 1 117 ? -7.502 -5.568 1.156 1.00 97.81 117 GLN A CA 1
ATOM 839 C C . GLN A 1 117 ? -7.807 -4.370 2.060 1.00 97.81 117 GLN A C 1
ATOM 841 O O . GLN A 1 117 ? -8.649 -4.494 2.946 1.00 97.81 117 GLN A O 1
ATOM 846 N N . LEU A 1 118 ? -7.189 -3.207 1.817 1.00 98.19 118 LEU A N 1
ATOM 847 C CA . LEU A 1 118 ? -7.366 -2.018 2.659 1.00 98.19 118 LEU A CA 1
ATOM 848 C C . LEU A 1 118 ? -8.835 -1.602 2.767 1.00 98.19 118 LEU A C 1
ATOM 850 O O . LEU A 1 118 ? -9.288 -1.147 3.817 1.00 98.19 118 LEU A O 1
ATOM 854 N N . LEU A 1 119 ? -9.589 -1.751 1.676 1.00 98.19 119 LEU A N 1
ATOM 855 C CA . LEU A 1 119 ? -11.026 -1.497 1.664 1.00 98.19 119 LEU A CA 1
ATOM 856 C C . LEU A 1 119 ? -11.803 -2.523 2.499 1.00 98.19 119 LEU A C 1
ATOM 858 O O . LEU A 1 119 ? -12.727 -2.129 3.213 1.00 98.19 119 LEU A O 1
ATOM 862 N N . GLU A 1 120 ? -11.441 -3.805 2.422 1.00 98.31 120 GLU A N 1
ATOM 863 C CA . GLU A 1 120 ? -12.037 -4.862 3.250 1.00 98.31 120 GLU A CA 1
ATOM 864 C C . GLU A 1 120 ? -11.747 -4.629 4.742 1.00 98.31 120 GLU A C 1
ATOM 866 O O . GLU A 1 120 ? -12.666 -4.652 5.564 1.00 98.31 120 GLU A O 1
ATOM 871 N N . ASP A 1 121 ? -10.499 -4.323 5.098 1.00 98.25 121 ASP A N 1
ATOM 872 C CA . ASP A 1 121 ? -10.101 -4.062 6.481 1.00 98.25 121 ASP A CA 1
ATOM 873 C C . ASP A 1 121 ? -10.764 -2.780 7.021 1.00 98.25 121 ASP A C 1
ATOM 875 O O . ASP A 1 121 ? -11.232 -2.751 8.163 1.00 98.25 121 ASP A O 1
ATOM 879 N N . ALA A 1 122 ? -10.914 -1.740 6.192 1.00 98.38 122 ALA A N 1
ATOM 880 C CA . ALA A 1 122 ? -11.671 -0.540 6.547 1.00 98.38 122 ALA A CA 1
ATOM 881 C C . ALA A 1 122 ? -13.160 -0.824 6.805 1.00 98.38 122 ALA A C 1
ATOM 883 O O . ALA A 1 122 ? -13.751 -0.219 7.705 1.00 98.38 122 ALA A O 1
ATOM 884 N N . GLU A 1 123 ? -13.776 -1.747 6.059 1.00 98.56 123 GLU A N 1
ATOM 885 C CA . GLU A 1 123 ? -15.151 -2.187 6.317 1.00 98.56 123 GLU A CA 1
ATOM 886 C C . GLU A 1 123 ? -15.259 -2.908 7.669 1.00 98.56 123 GLU A C 1
ATOM 888 O O . GLU A 1 123 ? -16.163 -2.606 8.453 1.00 98.56 123 GLU A O 1
ATOM 893 N N . VAL A 1 124 ? -14.305 -3.790 7.988 1.00 98.06 124 VAL A N 1
ATOM 894 C CA . VAL A 1 124 ? -14.247 -4.485 9.286 1.00 98.06 124 VAL A CA 1
ATOM 895 C C . VAL A 1 124 ? -14.084 -3.496 10.441 1.00 98.06 124 VAL A C 1
ATOM 897 O O . VAL A 1 124 ? -14.779 -3.605 11.453 1.00 98.06 124 VAL A O 1
ATOM 900 N N . VAL A 1 125 ? -13.208 -2.498 10.300 1.00 98.50 125 VAL A N 1
ATOM 901 C CA . VAL A 1 125 ? -13.034 -1.451 11.319 1.00 98.50 125 VAL A CA 1
ATOM 902 C C . VAL A 1 125 ? -14.308 -0.623 11.482 1.00 98.50 125 VAL A C 1
ATOM 904 O O . VAL A 1 125 ? -14.710 -0.343 12.611 1.00 98.50 125 VAL A O 1
ATOM 907 N N . ALA A 1 126 ? -14.998 -0.283 10.390 1.00 98.50 126 ALA A N 1
ATOM 908 C CA . ALA A 1 126 ? -16.276 0.423 10.456 1.00 98.50 126 ALA A CA 1
ATOM 909 C C . ALA A 1 126 ? -17.370 -0.394 11.168 1.00 98.50 126 ALA A C 1
ATOM 911 O O . ALA A 1 126 ? -18.151 0.170 11.939 1.00 98.50 126 ALA A O 1
ATOM 912 N N . GLU A 1 127 ? -17.419 -1.713 10.958 1.00 98.38 127 GLU A N 1
ATOM 913 C CA . GLU A 1 127 ? -18.303 -2.606 11.716 1.00 98.38 127 GLU A CA 1
ATOM 914 C C . GLU A 1 127 ? -17.934 -2.622 13.207 1.00 98.38 127 GLU A C 1
ATOM 916 O O . GLU A 1 127 ? -18.817 -2.500 14.057 1.00 98.38 127 GLU A O 1
ATOM 921 N N . GLY A 1 128 ? -16.638 -2.685 13.530 1.00 98.31 128 GLY A N 1
ATOM 922 C CA . GLY A 1 128 ? -16.135 -2.592 14.902 1.00 98.31 128 GLY A CA 1
ATOM 923 C C . GLY A 1 128 ? -16.558 -1.300 15.606 1.00 98.31 128 GLY A C 1
ATOM 924 O O . GLY A 1 128 ? -17.063 -1.352 16.726 1.00 98.31 128 GLY A O 1
ATOM 925 N N . ILE A 1 129 ? -16.450 -0.151 14.929 1.00 98.62 129 ILE A N 1
ATOM 926 C CA . ILE A 1 129 ? -16.941 1.141 15.438 1.00 98.62 129 ILE A CA 1
ATOM 927 C C . ILE A 1 129 ? -18.437 1.059 15.756 1.00 98.62 129 ILE A C 1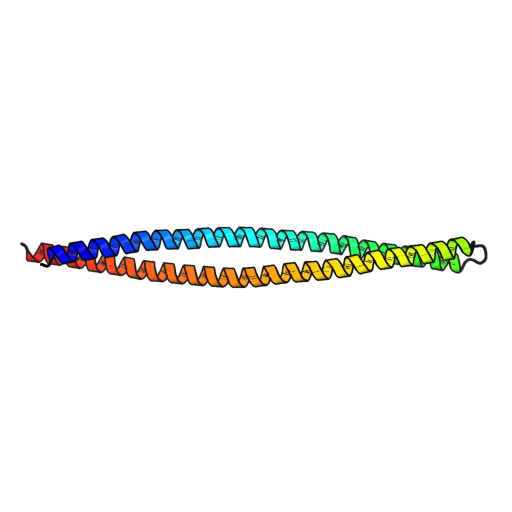
ATOM 929 O O . ILE A 1 129 ? -18.857 1.455 16.840 1.00 98.62 129 ILE A O 1
ATOM 933 N N . ALA A 1 130 ? -19.247 0.524 14.839 1.00 98.62 130 ALA A N 1
ATOM 934 C CA . ALA A 1 130 ? -20.692 0.433 15.035 1.00 98.62 130 ALA A CA 1
ATOM 935 C C . ALA A 1 130 ? -21.075 -0.480 16.215 1.00 98.62 130 ALA A C 1
ATOM 937 O O . ALA A 1 130 ? -22.048 -0.201 16.918 1.00 98.62 130 ALA A O 1
ATOM 938 N N . ILE A 1 131 ? -20.319 -1.560 16.442 1.00 98.38 131 ILE A N 1
ATOM 939 C CA . ILE A 1 131 ? -20.492 -2.437 17.609 1.00 98.38 131 ILE A CA 1
ATOM 940 C C . ILE A 1 131 ? -20.175 -1.670 18.893 1.00 98.38 131 ILE A C 1
ATOM 942 O O . ILE A 1 131 ? -21.019 -1.633 19.786 1.00 98.38 131 ILE A O 1
ATOM 946 N N . VAL A 1 132 ? -19.022 -1.000 18.952 1.00 98.50 132 VAL A N 1
ATOM 947 C CA . VAL A 1 132 ? -18.602 -0.197 20.111 1.00 98.50 132 VAL A CA 1
ATOM 948 C C . VAL A 1 132 ? -19.616 0.907 20.428 1.00 98.50 132 VAL A C 1
ATOM 950 O O . VAL A 1 132 ? -19.968 1.113 21.586 1.00 98.50 132 VAL A O 1
ATOM 953 N N . GLU A 1 133 ? -20.144 1.600 19.416 1.00 98.50 133 GLU A N 1
ATOM 954 C CA . GLU A 1 133 ? -21.190 2.614 19.607 1.00 98.50 133 GLU A CA 1
ATOM 955 C C . GLU A 1 133 ? -22.480 2.019 20.195 1.00 98.50 133 GLU A C 1
ATOM 957 O O . GLU A 1 133 ? -23.106 2.627 21.068 1.00 98.50 133 GLU A O 1
ATOM 962 N N . ALA A 1 134 ? -22.880 0.826 19.746 1.00 98.31 134 ALA A N 1
ATOM 963 C CA . ALA A 1 134 ? -24.058 0.140 20.269 1.00 98.31 134 ALA A CA 1
ATOM 964 C C . ALA A 1 134 ? -23.844 -0.368 21.704 1.00 98.31 134 ALA A C 1
ATOM 966 O O . ALA A 1 134 ? -24.746 -0.266 22.536 1.00 98.31 134 ALA A O 1
ATOM 967 N N . GLU A 1 135 ? -22.661 -0.898 22.012 1.00 98.19 135 GLU A N 1
ATOM 968 C CA . GLU A 1 135 ? -22.287 -1.321 23.364 1.00 98.19 135 GLU A CA 1
ATOM 969 C C . GLU A 1 135 ? -22.248 -0.135 24.324 1.00 98.19 135 GLU A C 1
ATOM 971 O O . GLU A 1 135 ? -22.809 -0.224 25.416 1.00 98.19 135 GLU A O 1
ATOM 976 N N . ALA A 1 136 ? -21.702 1.002 23.886 1.00 98.31 136 ALA A N 1
ATOM 977 C CA . ALA A 1 136 ? -21.747 2.245 24.641 1.00 98.31 136 ALA A CA 1
ATOM 978 C C . ALA A 1 136 ? -23.185 2.641 24.993 1.00 98.31 136 ALA A C 1
ATOM 980 O O . ALA A 1 136 ? -23.456 2.926 26.154 1.00 98.31 136 ALA A O 1
ATOM 981 N N . GLU A 1 137 ? -24.127 2.595 24.042 1.00 98.50 137 GLU A N 1
ATOM 982 C CA . GLU A 1 137 ? -25.542 2.893 24.314 1.00 98.50 137 GLU A CA 1
ATOM 983 C C . GLU A 1 137 ? -26.162 1.931 25.346 1.00 98.50 137 GLU A C 1
ATOM 985 O O . GLU A 1 137 ? -26.957 2.358 26.191 1.00 98.50 137 GLU A O 1
ATOM 990 N N . LEU A 1 138 ? -25.799 0.644 25.305 1.00 97.81 138 LEU A N 1
ATOM 991 C CA . LEU A 1 138 ? -26.275 -0.354 26.266 1.00 97.81 138 LEU A CA 1
ATOM 992 C C . LEU A 1 138 ? -25.722 -0.114 27.674 1.00 97.81 138 LEU A C 1
ATOM 994 O O . LEU A 1 138 ? -26.493 -0.184 28.633 1.00 97.81 138 LEU A O 1
ATOM 998 N N . VAL A 1 139 ? -24.429 0.195 27.799 1.00 98.06 139 VAL A N 1
ATOM 999 C CA . VAL A 1 139 ? -23.794 0.549 29.078 1.00 98.06 139 VAL A CA 1
ATOM 1000 C C . VAL A 1 139 ? -24.451 1.805 29.653 1.00 98.06 139 VAL A C 1
ATOM 1002 O O . VAL A 1 139 ? -24.951 1.777 30.775 1.00 98.06 139 VAL A O 1
ATOM 1005 N N . ASP A 1 140 ? -24.597 2.852 28.839 1.00 98.31 140 ASP A N 1
ATOM 1006 C CA . ASP A 1 140 ? -25.265 4.109 29.197 1.00 98.31 140 ASP A CA 1
ATOM 1007 C C . ASP A 1 140 ? -26.709 3.902 29.688 1.00 98.31 140 ASP A C 1
ATOM 1009 O O . ASP A 1 140 ? -27.235 4.676 30.497 1.00 98.31 140 ASP A O 1
ATOM 1013 N N . ALA A 1 141 ? -27.420 2.930 29.111 1.00 98.12 141 ALA A N 1
ATOM 1014 C CA . ALA A 1 141 ? -28.779 2.585 29.509 1.00 98.12 141 ALA A CA 1
ATOM 1015 C C . ALA A 1 141 ? -28.794 1.811 30.834 1.00 98.12 141 ALA A C 1
ATOM 1017 O O . ALA A 1 141 ? -29.611 2.128 31.702 1.00 98.12 141 ALA A O 1
ATOM 1018 N N . ALA A 1 142 ? -27.882 0.850 31.000 1.00 97.31 142 ALA A N 1
ATOM 1019 C CA . ALA A 1 142 ? -27.746 0.058 32.217 1.00 97.31 142 ALA A CA 1
ATOM 1020 C C . ALA A 1 142 ? -27.355 0.930 33.420 1.00 97.31 142 ALA A C 1
ATOM 1022 O O . ALA A 1 142 ? -27.978 0.830 34.475 1.00 97.31 142 ALA A O 1
ATOM 1023 N N . GLU A 1 143 ? -26.419 1.867 33.248 1.00 97.00 143 GLU A N 1
ATOM 1024 C CA . GLU A 1 143 ? -26.063 2.852 34.275 1.00 97.00 143 GLU A CA 1
ATOM 1025 C C . GLU A 1 143 ? -27.269 3.678 34.741 1.00 97.00 143 GLU A C 1
ATOM 1027 O O . GLU A 1 143 ? -27.464 3.923 35.937 1.00 97.00 143 GLU A O 1
ATOM 1032 N N . LYS A 1 144 ? -28.102 4.129 33.794 1.00 97.81 144 LYS A N 1
ATOM 1033 C CA . LYS A 1 144 ? -29.304 4.923 34.092 1.00 97.81 144 LYS A CA 1
ATOM 1034 C C . LYS A 1 144 ? -30.350 4.102 34.840 1.00 97.81 144 LYS A C 1
ATOM 1036 O O . LYS A 1 144 ? -30.986 4.642 35.745 1.00 97.81 144 LYS A O 1
ATOM 1041 N N . GLU A 1 145 ? -30.538 2.838 34.467 1.00 96.44 145 GLU A N 1
ATOM 1042 C CA . GLU A 1 145 ? -31.442 1.915 35.160 1.00 96.44 145 GLU A CA 1
ATOM 1043 C C . GLU A 1 145 ? -30.958 1.641 36.588 1.00 96.44 145 GLU A C 1
ATOM 1045 O O . GLU A 1 145 ? -31.715 1.850 37.535 1.00 96.44 145 GLU A O 1
ATOM 1050 N N . LEU A 1 146 ? -29.677 1.313 36.753 1.00 95.88 146 LEU A N 1
ATOM 1051 C CA . LEU A 1 146 ? -29.053 1.071 38.051 1.00 95.88 146 LEU A CA 1
ATOM 1052 C C . LEU A 1 146 ? -29.130 2.300 38.966 1.00 95.88 146 LEU A C 1
ATOM 1054 O O . LEU A 1 146 ? -29.484 2.202 40.140 1.00 95.88 146 LEU A O 1
ATOM 1058 N N . THR A 1 147 ? -28.873 3.491 38.420 1.00 95.81 147 THR A N 1
ATOM 1059 C CA . THR A 1 147 ? -29.026 4.751 39.161 1.00 95.81 147 THR A CA 1
ATOM 1060 C C . THR A 1 147 ? -30.464 4.941 39.648 1.00 95.81 147 THR A C 1
ATOM 1062 O O . THR A 1 147 ? -30.682 5.430 40.757 1.00 95.81 147 THR A O 1
ATOM 1065 N N . ALA A 1 148 ? -31.458 4.579 38.832 1.00 95.00 148 ALA A N 1
ATOM 1066 C CA . ALA A 1 148 ? -32.860 4.674 39.220 1.00 95.00 148 ALA A CA 1
ATOM 1067 C C . ALA A 1 148 ? -33.218 3.664 40.323 1.00 95.00 148 ALA A C 1
ATOM 1069 O O . ALA A 1 148 ? -33.892 4.055 41.275 1.00 95.00 148 ALA A O 1
ATOM 1070 N N . GLU A 1 149 ? -32.729 2.422 40.233 1.00 92.44 149 GLU A N 1
ATOM 1071 C CA . G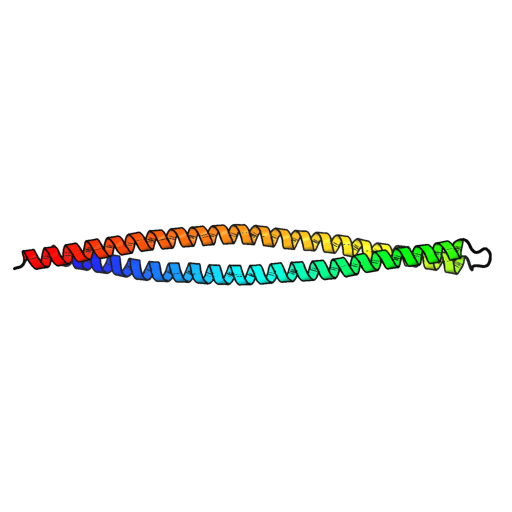LU A 1 149 ? -32.945 1.379 41.247 1.00 92.44 149 GLU A CA 1
ATOM 1072 C C . GLU A 1 149 ? -32.334 1.769 42.600 1.00 92.44 149 GLU A C 1
ATOM 1074 O O . GLU A 1 149 ? -33.018 1.711 43.620 1.00 92.44 149 GLU A O 1
ATOM 1079 N N . ILE A 1 150 ? -31.099 2.285 42.606 1.00 92.81 150 ILE A N 1
ATOM 1080 C CA . ILE A 1 150 ? -30.436 2.786 43.822 1.00 92.81 150 ILE A CA 1
ATOM 1081 C C . ILE A 1 150 ? -31.255 3.906 44.484 1.00 92.81 150 ILE A C 1
ATOM 1083 O O . ILE A 1 150 ? -31.381 3.959 45.708 1.00 92.81 150 ILE A O 1
ATOM 1087 N N . ILE A 1 151 ? -31.805 4.830 43.689 1.00 93.25 151 ILE A N 1
ATOM 1088 C CA . ILE A 1 151 ? -32.632 5.926 44.212 1.00 93.25 151 ILE A CA 1
ATOM 1089 C C . ILE A 1 151 ? -33.956 5.397 44.778 1.00 93.25 151 ILE A C 1
ATOM 1091 O O . ILE A 1 151 ? -34.414 5.908 45.799 1.00 93.25 151 ILE A O 1
ATOM 1095 N N . GLU A 1 152 ? -34.589 4.425 44.119 1.00 91.06 152 GLU A N 1
ATOM 1096 C CA . GLU A 1 152 ? -35.840 3.819 44.584 1.00 91.06 152 GLU A CA 1
ATOM 1097 C C . GLU A 1 152 ? -35.642 3.084 45.915 1.00 91.06 152 GLU A C 1
ATOM 1099 O O . GLU A 1 152 ? -36.362 3.381 46.869 1.00 91.06 152 GLU A O 1
ATOM 1104 N N . ASP A 1 153 ? -34.621 2.228 46.020 1.00 89.56 153 ASP A N 1
ATOM 1105 C CA . ASP A 1 153 ? -34.302 1.479 47.245 1.00 89.56 153 ASP A CA 1
ATOM 1106 C C . ASP A 1 153 ? -34.011 2.437 48.419 1.00 89.56 153 ASP A C 1
ATOM 1108 O O . ASP A 1 153 ? -34.607 2.319 49.492 1.00 89.56 153 ASP A O 1
ATOM 1112 N N . ALA A 1 154 ? -33.237 3.506 48.184 1.00 88.25 154 ALA A N 1
ATOM 1113 C CA . ALA A 1 154 ? -32.955 4.525 49.199 1.00 88.25 154 ALA A CA 1
ATOM 1114 C C . ALA A 1 154 ? -34.200 5.293 49.694 1.00 88.25 154 ALA A C 1
ATOM 1116 O O . ALA A 1 154 ? -34.199 5.806 50.814 1.00 88.25 154 ALA A O 1
ATOM 1117 N N . LEU A 1 155 ? -35.250 5.413 48.872 1.00 89.06 155 LEU A N 1
ATOM 1118 C CA . LEU A 1 155 ? -36.512 6.062 49.248 1.00 89.06 155 LEU A CA 1
ATOM 1119 C C . LEU A 1 155 ? -37.493 5.105 49.940 1.00 89.06 155 LEU A C 1
ATOM 1121 O O . LEU A 1 155 ? -38.361 5.574 50.677 1.00 89.06 155 LEU A O 1
ATOM 1125 N N . GLU A 1 156 ? -37.392 3.794 49.707 1.00 83.06 156 GLU A N 1
ATOM 1126 C CA . GLU A 1 156 ? -38.205 2.781 50.394 1.00 83.06 156 GLU A CA 1
ATOM 1127 C C . GLU A 1 156 ? -37.709 2.479 51.823 1.00 83.06 156 GLU A C 1
ATOM 1129 O O . GLU A 1 156 ? -38.491 1.999 52.651 1.00 83.06 156 GLU A O 1
ATOM 1134 N N . GLU A 1 157 ? -36.446 2.794 52.136 1.00 70.12 157 GLU A N 1
ATOM 1135 C CA . GLU A 1 157 ? -35.858 2.619 53.472 1.00 70.12 157 GLU A CA 1
ATOM 1136 C C . GLU A 1 157 ? -36.100 3.786 54.473 1.00 70.12 157 GLU A C 1
ATOM 1138 O O . GLU A 1 157 ? -35.787 3.628 55.660 1.00 70.12 157 GLU A O 1
ATOM 1143 N N . GLU A 1 158 ? -36.687 4.927 54.060 1.00 55.28 158 GLU A N 1
ATOM 1144 C CA . GLU A 1 158 ? -37.076 6.072 54.937 1.00 55.28 158 GLU A CA 1
ATOM 1145 C C . GLU A 1 158 ? -38.480 5.955 55.576 1.00 55.28 158 GLU A C 1
ATOM 1147 O O . GLU A 1 158 ? -38.608 6.295 56.784 1.00 55.28 158 GLU A O 1
#

Organism: NCBI:txid449393